Protein AF-A0AAW1SAD8-F1 (afdb_monomer_lite)

Structure (mmCIF, N/CA/C/O backbone):
data_AF-A0AAW1SAD8-F1
#
_entry.id   AF-A0AAW1SAD8-F1
#
loop_
_atom_site.group_PDB
_atom_site.id
_atom_site.type_symbol
_atom_site.label_atom_id
_atom_site.label_alt_id
_atom_site.label_comp_id
_atom_site.label_asym_id
_atom_site.label_entity_id
_atom_site.label_seq_id
_atom_site.pdbx_PDB_ins_code
_atom_site.Cartn_x
_atom_site.Cartn_y
_atom_site.Cartn_z
_atom_site.occupancy
_atom_site.B_iso_or_equiv
_atom_site.auth_seq_id
_atom_site.auth_comp_id
_atom_site.auth_asym_id
_atom_site.auth_atom_id
_atom_site.pdbx_PDB_model_num
ATOM 1 N N . MET A 1 1 ? -26.056 -10.628 22.193 1.00 30.88 1 MET A N 1
ATOM 2 C CA . MET A 1 1 ? -26.147 -11.563 21.044 1.00 30.88 1 MET A CA 1
ATOM 3 C C . MET A 1 1 ? -25.636 -10.951 19.722 1.00 30.88 1 MET A C 1
ATOM 5 O O . MET A 1 1 ? -26.151 -11.280 18.670 1.00 30.88 1 MET A O 1
ATOM 9 N N . TYR A 1 2 ? -24.577 -10.122 19.731 1.00 37.31 2 TYR A N 1
ATOM 10 C CA . TYR A 1 2 ? -23.993 -9.522 18.506 1.00 37.31 2 TYR A CA 1
ATOM 11 C C . TYR A 1 2 ? -22.557 -9.992 18.212 1.00 37.31 2 TYR A C 1
ATOM 13 O O . TYR A 1 2 ? -21.923 -9.540 17.266 1.00 37.31 2 TYR A O 1
ATOM 21 N N . THR A 1 3 ? -22.028 -10.928 19.003 1.00 43.91 3 THR A N 1
ATOM 22 C CA . THR A 1 3 ? -20.607 -11.295 18.971 1.00 43.91 3 THR A CA 1
ATOM 23 C C . THR A 1 3 ? -20.252 -12.414 17.978 1.00 43.91 3 THR A C 1
ATOM 25 O O . THR A 1 3 ? -19.082 -12.790 17.888 1.00 43.91 3 THR A O 1
ATOM 28 N N . ALA A 1 4 ? -21.211 -12.936 17.210 1.00 42.19 4 ALA A N 1
ATOM 29 C CA . ALA A 1 4 ? -20.963 -13.994 16.223 1.00 42.19 4 ALA A CA 1
ATOM 30 C C . ALA A 1 4 ? -20.842 -13.467 14.778 1.00 42.19 4 ALA A C 1
ATOM 32 O O . ALA A 1 4 ? -20.019 -13.970 14.022 1.00 42.19 4 ALA A O 1
ATOM 33 N N . GLY A 1 5 ? -21.589 -12.417 14.407 1.00 54.00 5 GLY A N 1
ATOM 34 C CA . GLY A 1 5 ? -21.674 -11.935 13.017 1.00 54.00 5 GLY A CA 1
ATOM 35 C C . GLY A 1 5 ? -20.366 -11.346 12.476 1.00 54.00 5 GLY A C 1
ATOM 36 O O . GLY A 1 5 ? -19.797 -11.862 11.522 1.00 54.00 5 GLY A O 1
ATOM 37 N N . TRP A 1 6 ? -19.846 -10.300 13.117 1.00 55.28 6 TRP A N 1
ATOM 38 C CA . TRP A 1 6 ? -18.574 -9.632 12.791 1.00 55.28 6 TRP A CA 1
ATOM 39 C C . TRP A 1 6 ? -17.354 -10.555 12.586 1.00 55.28 6 TRP A C 1
ATOM 41 O O . TRP A 1 6 ? -16.558 -10.286 11.691 1.00 55.28 6 TRP A O 1
ATOM 51 N N . LYS A 1 7 ? -17.225 -11.665 13.332 1.00 58.41 7 LYS A N 1
ATOM 52 C CA . LYS A 1 7 ? -16.126 -12.636 13.153 1.00 58.41 7 LYS A CA 1
ATOM 53 C C . LYS A 1 7 ? -16.204 -13.363 11.806 1.00 58.41 7 LYS A C 1
ATOM 55 O O . LYS A 1 7 ? -15.176 -13.609 11.184 1.00 58.41 7 LYS A O 1
ATOM 60 N N . GLY A 1 8 ? -17.413 -13.696 11.349 1.00 62.03 8 GLY A N 1
ATOM 61 C CA . GLY A 1 8 ? -17.621 -14.303 10.032 1.00 62.03 8 GLY A CA 1
ATOM 62 C C . GLY A 1 8 ? -17.288 -13.327 8.905 1.00 62.03 8 GLY A C 1
ATOM 63 O O . GLY A 1 8 ? -16.566 -13.674 7.974 1.00 62.03 8 GLY A O 1
ATOM 64 N N . TRP A 1 9 ? -17.727 -12.074 9.044 1.00 64.94 9 TRP A N 1
ATOM 65 C CA . TRP A 1 9 ? -17.427 -11.016 8.078 1.00 64.94 9 TRP A CA 1
ATOM 66 C C . TRP A 1 9 ? -15.926 -10.722 7.979 1.00 64.94 9 TRP A C 1
ATOM 68 O O . TRP A 1 9 ? -15.407 -10.644 6.872 1.00 64.94 9 TRP A O 1
ATOM 78 N N . SER A 1 10 ? -15.195 -10.645 9.096 1.00 66.75 10 SER A N 1
ATOM 79 C CA . SER A 1 10 ? -13.744 -10.405 9.058 1.00 66.75 10 SER A CA 1
ATOM 80 C C . SER A 1 10 ? -12.969 -11.523 8.354 1.00 66.75 10 SER A C 1
ATOM 82 O O . SER A 1 10 ? -12.026 -11.245 7.619 1.00 66.75 10 SER A O 1
ATOM 84 N N . VAL A 1 11 ? -13.375 -12.786 8.537 1.00 70.06 11 VAL A N 1
ATOM 85 C CA . VAL A 1 11 ? -12.726 -13.935 7.879 1.00 70.06 11 VAL A CA 1
ATOM 86 C C . VAL A 1 11 ? -12.979 -13.921 6.373 1.00 70.06 11 VAL A C 1
ATOM 88 O O . VAL A 1 11 ? -12.054 -14.160 5.603 1.00 70.06 11 VAL A O 1
ATOM 91 N N . LEU A 1 12 ? -14.199 -13.594 5.940 1.00 75.00 12 LEU A N 1
ATOM 92 C CA . LEU A 1 12 ? -14.524 -13.479 4.516 1.00 75.00 12 LEU A CA 1
ATOM 93 C C . LEU A 1 12 ? -13.755 -12.336 3.841 1.00 75.00 12 LEU A C 1
ATOM 95 O O . LEU A 1 12 ? -13.255 -12.506 2.731 1.00 75.00 12 LEU A O 1
ATOM 99 N N . LEU A 1 13 ? -13.605 -11.198 4.526 1.00 74.25 13 LEU A N 1
ATOM 100 C CA . LEU A 1 13 ? -12.830 -10.059 4.028 1.00 74.25 13 LEU A CA 1
ATOM 101 C C . LEU A 1 13 ? -11.346 -10.411 3.871 1.00 74.25 13 LEU A C 1
ATOM 103 O O . LEU A 1 13 ? -10.765 -10.120 2.828 1.00 74.25 13 LEU A O 1
ATOM 107 N N . LEU A 1 14 ? -10.769 -11.103 4.861 1.00 75.50 14 LEU A N 1
ATOM 108 C CA . LEU A 1 14 ? -9.399 -11.616 4.802 1.00 75.50 14 LEU A CA 1
ATOM 109 C C . LEU A 1 14 ? -9.216 -12.659 3.694 1.00 75.50 14 LEU A C 1
ATOM 111 O O . LEU A 1 14 ? -8.208 -12.635 2.995 1.00 75.50 14 LEU A O 1
ATOM 115 N N . ALA A 1 15 ? -10.179 -13.566 3.514 1.00 80.25 15 ALA A N 1
ATOM 116 C CA . ALA A 1 15 ? -10.137 -14.560 2.446 1.00 80.25 15 ALA A CA 1
ATOM 117 C C . ALA A 1 15 ? -10.166 -13.890 1.067 1.00 80.25 15 ALA A C 1
ATOM 119 O O . ALA A 1 15 ? -9.387 -14.255 0.191 1.00 80.25 15 ALA A O 1
ATOM 120 N N . GLN A 1 16 ? -11.006 -12.869 0.889 1.00 84.00 16 GLN A N 1
ATOM 121 C CA . GLN A 1 16 ? -11.028 -12.075 -0.334 1.00 84.00 16 GLN A CA 1
ATOM 122 C C . GLN A 1 16 ? -9.697 -11.345 -0.566 1.00 84.00 16 GLN A C 1
ATOM 124 O O . GLN A 1 16 ? -9.182 -11.370 -1.682 1.00 84.00 16 GLN A O 1
ATOM 129 N N . ASP A 1 17 ? -9.124 -10.746 0.482 1.00 83.44 17 ASP A N 1
ATOM 130 C CA . ASP A 1 17 ? -7.815 -10.089 0.415 1.00 83.44 17 ASP A CA 1
ATOM 131 C C . ASP A 1 17 ? -6.710 -11.070 0.013 1.00 83.44 17 ASP A C 1
ATOM 133 O O . ASP A 1 17 ? -5.895 -10.764 -0.858 1.00 83.44 17 ASP A O 1
ATOM 137 N N . ALA A 1 18 ? -6.720 -12.277 0.579 1.00 84.25 18 ALA A N 1
ATOM 138 C CA . ALA A 1 18 ? -5.777 -13.329 0.230 1.00 84.25 18 ALA A CA 1
ATOM 139 C C . ALA A 1 18 ? -5.944 -13.788 -1.225 1.00 84.25 18 ALA A C 1
ATOM 141 O O . ALA A 1 18 ? -4.953 -13.880 -1.947 1.00 84.25 18 ALA A O 1
ATOM 142 N N . VAL A 1 19 ? -7.179 -14.028 -1.680 1.00 88.38 19 VAL A N 1
ATOM 143 C CA . VAL A 1 19 ? -7.463 -14.415 -3.072 1.00 88.38 19 VAL A CA 1
ATOM 144 C C . VAL A 1 19 ? -6.981 -13.340 -4.039 1.00 88.38 19 VAL A C 1
ATOM 146 O O . VAL A 1 19 ? -6.347 -13.672 -5.039 1.00 88.38 19 VAL A O 1
ATOM 149 N N . PHE A 1 20 ? -7.220 -12.062 -3.735 1.00 87.31 20 PHE A N 1
ATOM 150 C CA . PHE A 1 20 ? -6.743 -10.974 -4.578 1.00 87.31 20 PHE A CA 1
ATOM 151 C C . PHE A 1 20 ? -5.215 -10.918 -4.626 1.00 87.31 20 PHE A C 1
ATOM 153 O O . PHE A 1 20 ? -4.653 -10.872 -5.715 1.00 87.31 20 PHE A O 1
ATOM 160 N N . ILE A 1 21 ? -4.528 -10.944 -3.478 1.00 86.75 21 ILE A N 1
ATOM 161 C CA . ILE A 1 21 ? -3.059 -10.873 -3.444 1.00 86.75 21 ILE A CA 1
ATOM 162 C C . ILE A 1 21 ? -2.451 -12.063 -4.184 1.00 86.75 21 ILE A C 1
ATOM 164 O O . ILE A 1 21 ? -1.559 -11.874 -5.004 1.00 86.75 21 ILE A O 1
ATOM 168 N N . LEU A 1 22 ? -2.948 -13.278 -3.939 1.00 88.44 22 LEU A N 1
ATOM 169 C CA . LEU A 1 22 ? -2.476 -14.478 -4.629 1.00 88.44 22 LEU A CA 1
ATOM 170 C C . LEU A 1 22 ? -2.744 -14.394 -6.136 1.00 88.44 22 LEU A C 1
ATOM 172 O O . LEU A 1 22 ? -1.849 -14.686 -6.926 1.00 88.44 22 LEU A O 1
ATOM 176 N N . GLY A 1 23 ? -3.934 -13.950 -6.545 1.00 89.50 23 GLY A N 1
ATOM 177 C CA . GLY A 1 23 ? -4.298 -13.759 -7.950 1.00 89.50 23 GLY A CA 1
ATOM 178 C C . GLY A 1 23 ? -3.441 -12.701 -8.649 1.00 89.50 23 GLY A C 1
ATOM 179 O O . GLY A 1 23 ? -2.904 -12.946 -9.724 1.00 89.50 23 GLY A O 1
ATOM 180 N N . ALA A 1 24 ? -3.242 -11.545 -8.019 1.00 88.31 24 ALA A N 1
ATOM 181 C CA . ALA A 1 24 ? -2.404 -10.473 -8.546 1.00 88.31 24 ALA A CA 1
ATOM 182 C C . ALA A 1 24 ? -0.942 -10.919 -8.666 1.00 88.31 24 ALA A C 1
ATOM 184 O O . ALA A 1 24 ? -0.327 -10.746 -9.713 1.00 88.31 24 ALA A O 1
ATOM 185 N N . THR A 1 25 ? -0.393 -11.553 -7.628 1.00 87.44 25 THR A N 1
ATOM 186 C CA . THR A 1 25 ? 0.990 -12.043 -7.643 1.00 87.44 25 THR A CA 1
ATOM 187 C C . THR A 1 25 ? 1.185 -13.146 -8.681 1.00 87.44 25 THR A C 1
ATOM 189 O O . THR A 1 25 ? 2.169 -13.120 -9.413 1.00 87.44 25 THR A O 1
ATOM 192 N N . THR A 1 26 ? 0.248 -14.092 -8.801 1.00 89.69 26 THR A N 1
ATOM 193 C CA . THR A 1 26 ? 0.319 -15.137 -9.838 1.00 89.69 26 THR A CA 1
ATOM 194 C C . THR A 1 26 ? 0.207 -14.556 -11.241 1.00 89.69 26 THR A C 1
ATOM 196 O O . THR A 1 26 ? 0.983 -14.951 -12.104 1.00 89.69 26 THR A O 1
ATOM 199 N N . PHE A 1 27 ? -0.675 -13.580 -11.465 1.00 90.81 27 PHE A N 1
ATOM 200 C CA . PHE A 1 27 ? -0.769 -12.861 -12.735 1.00 90.81 27 PHE A CA 1
ATOM 201 C C . PHE A 1 27 ? 0.544 -12.149 -13.093 1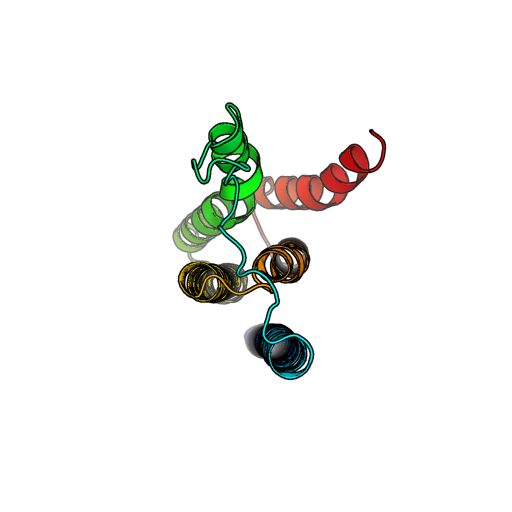.00 90.81 27 PHE A C 1
ATOM 203 O O . PHE A 1 27 ? 1.039 -12.300 -14.208 1.00 90.81 27 PHE A O 1
ATOM 210 N N . LEU A 1 28 ? 1.144 -11.426 -12.142 1.00 89.38 28 LEU A N 1
ATOM 211 C CA . LEU A 1 28 ? 2.407 -10.713 -12.349 1.00 89.38 28 LEU A CA 1
ATOM 212 C C . LEU A 1 28 ? 3.569 -11.674 -12.639 1.00 89.38 28 LEU A C 1
ATOM 214 O O . LEU A 1 28 ? 4.337 -11.438 -13.569 1.00 89.38 28 LEU A O 1
ATOM 218 N N . LEU A 1 29 ? 3.668 -12.780 -11.896 1.00 88.94 29 LEU A N 1
ATOM 219 C CA . LEU A 1 29 ? 4.691 -13.808 -12.115 1.00 88.94 29 LEU A CA 1
ATOM 220 C C . LEU A 1 29 ? 4.491 -14.556 -13.439 1.00 88.94 29 LEU A C 1
ATOM 222 O O . LEU A 1 29 ? 5.461 -14.833 -14.139 1.00 88.94 29 LEU A O 1
ATOM 226 N N . ALA A 1 30 ? 3.247 -14.869 -13.807 1.00 89.25 30 ALA A N 1
ATOM 227 C CA . ALA A 1 30 ? 2.935 -15.495 -15.089 1.00 89.25 30 ALA A CA 1
ATOM 228 C C . ALA A 1 30 ? 3.279 -14.561 -16.255 1.00 89.25 30 ALA A C 1
ATOM 230 O O . ALA A 1 30 ? 3.860 -14.999 -17.246 1.00 89.25 30 ALA A O 1
ATOM 231 N N . GLY A 1 31 ? 2.979 -13.268 -16.111 1.00 86.75 31 GLY A N 1
ATOM 232 C CA . GLY A 1 31 ? 3.355 -12.240 -17.071 1.00 86.75 31 GLY A CA 1
ATOM 233 C C . GLY A 1 31 ? 4.871 -12.087 -17.209 1.00 86.75 31 GLY A C 1
ATOM 234 O O . GLY A 1 31 ? 5.379 -12.016 -18.326 1.00 86.75 31 GLY A O 1
ATOM 235 N N . GLU A 1 32 ? 5.606 -12.097 -16.096 1.00 86.62 32 GLU A N 1
ATOM 236 C CA . GLU A 1 32 ? 7.072 -12.082 -16.096 1.00 86.62 32 GLU A CA 1
ATOM 237 C C . GLU A 1 32 ? 7.645 -13.336 -16.775 1.00 86.62 32 GLU A C 1
ATOM 239 O O . GLU A 1 32 ? 8.529 -13.232 -17.627 1.00 86.62 32 GLU A O 1
ATOM 244 N N . HIS A 1 33 ? 7.111 -14.521 -16.472 1.00 87.06 33 HIS A N 1
ATOM 245 C CA . HIS A 1 33 ? 7.543 -15.774 -17.094 1.00 87.06 33 HIS A CA 1
ATOM 246 C C . HIS A 1 33 ? 7.258 -15.808 -18.602 1.00 87.06 33 HIS A C 1
ATOM 248 O O . HIS A 1 33 ? 8.112 -16.198 -19.399 1.00 87.06 33 HIS A O 1
ATOM 254 N N . TYR A 1 34 ? 6.074 -15.360 -19.020 1.00 86.81 34 TYR A N 1
ATOM 255 C CA . TYR A 1 34 ? 5.720 -15.269 -20.434 1.00 86.81 34 TYR A CA 1
ATOM 256 C C . TYR A 1 34 ? 6.597 -14.246 -21.170 1.00 86.81 34 TYR A C 1
ATOM 258 O O . TYR A 1 34 ? 7.141 -14.546 -22.229 1.00 86.81 34 TYR A O 1
ATOM 266 N N . GLY A 1 35 ? 6.797 -13.061 -20.585 1.00 82.19 35 GLY A N 1
ATOM 267 C CA . GLY A 1 35 ? 7.636 -12.016 -21.171 1.00 82.19 35 GLY A CA 1
ATOM 268 C C . GLY A 1 35 ? 9.094 -12.448 -21.324 1.00 82.19 35 GLY A C 1
ATOM 269 O O . GLY A 1 35 ? 9.678 -12.262 -22.387 1.00 82.19 35 GLY A O 1
ATOM 270 N N . THR A 1 36 ? 9.666 -13.091 -20.305 1.00 80.88 36 THR A N 1
ATOM 271 C CA . THR A 1 36 ? 11.059 -13.571 -20.340 1.00 80.88 36 THR A CA 1
ATOM 272 C C . THR A 1 36 ? 11.268 -14.763 -21.274 1.00 80.88 36 THR A C 1
ATOM 274 O O . THR A 1 36 ? 12.324 -14.863 -21.896 1.00 80.88 36 THR A O 1
ATOM 277 N N . SER A 1 37 ? 10.276 -15.649 -21.417 1.00 83.69 37 SER A N 1
ATOM 278 C CA . SER A 1 37 ? 10.361 -16.806 -22.323 1.00 83.69 37 SER A CA 1
ATOM 279 C C . SER A 1 37 ? 10.183 -16.434 -23.798 1.00 83.69 37 SER A C 1
ATOM 281 O O . SER A 1 37 ? 10.898 -16.964 -24.645 1.00 83.69 37 SER A O 1
ATOM 283 N N . GLN A 1 38 ? 9.266 -15.516 -24.116 1.00 82.81 38 GLN A N 1
ATOM 284 C CA . GLN A 1 38 ? 8.999 -15.071 -25.492 1.00 82.81 38 GLN A CA 1
ATOM 285 C C . GLN A 1 38 ? 9.982 -13.991 -25.960 1.00 82.81 38 GLN A C 1
ATOM 287 O O . GLN A 1 38 ? 10.340 -13.932 -27.137 1.00 82.81 38 GLN A O 1
ATOM 292 N N . HIS A 1 39 ? 10.436 -13.136 -25.042 1.00 80.19 39 HIS A N 1
ATOM 293 C CA . HIS A 1 39 ? 11.304 -12.001 -25.338 1.00 80.19 39 HIS A CA 1
ATOM 294 C C . HIS A 1 39 ? 12.492 -11.954 -24.364 1.00 80.19 39 HIS A C 1
ATOM 296 O O . HIS A 1 39 ? 12.578 -11.054 -23.529 1.00 80.19 39 HIS A O 1
ATOM 302 N N . PRO A 1 40 ? 13.466 -12.875 -24.491 1.00 74.88 40 PRO A N 1
ATOM 303 C CA . PRO A 1 40 ? 14.641 -12.918 -23.615 1.00 74.88 40 PRO A CA 1
ATOM 304 C C . PRO A 1 40 ? 15.555 -11.686 -23.740 1.00 74.88 40 PRO A C 1
ATOM 306 O O . PRO A 1 40 ? 16.426 -11.488 -22.901 1.00 74.88 40 PRO A O 1
ATOM 309 N N . GLN A 1 41 ? 15.362 -10.852 -24.769 1.00 75.38 41 GLN A N 1
ATOM 310 C CA . GLN A 1 41 ? 16.051 -9.566 -24.935 1.00 75.38 41 GLN A CA 1
ATOM 311 C C . GLN A 1 41 ? 15.222 -8.357 -24.479 1.00 75.38 41 GLN A C 1
ATOM 313 O O . GLN A 1 41 ? 15.609 -7.220 -24.744 1.00 75.38 41 GLN A O 1
ATOM 318 N N . ALA A 1 42 ? 14.073 -8.572 -23.828 1.00 70.00 42 ALA A N 1
ATOM 319 C CA . ALA A 1 42 ? 13.312 -7.478 -23.242 1.00 70.00 42 ALA A CA 1
ATOM 320 C C . ALA A 1 42 ? 14.209 -6.697 -22.274 1.00 70.00 42 ALA A C 1
ATOM 322 O O . ALA A 1 42 ? 14.834 -7.270 -21.381 1.00 70.00 42 ALA A O 1
ATOM 323 N N . VAL A 1 43 ? 14.290 -5.384 -22.482 1.00 71.38 43 VAL A N 1
ATOM 324 C CA . VAL A 1 43 ? 15.117 -4.502 -21.660 1.00 71.38 43 VAL A CA 1
ATOM 325 C C . VAL A 1 43 ? 14.560 -4.516 -20.239 1.00 71.38 43 VAL A C 1
ATOM 327 O O . VAL A 1 43 ? 13.383 -4.213 -20.028 1.00 71.38 43 VAL A O 1
ATOM 330 N N . SER A 1 44 ? 15.400 -4.888 -19.270 1.00 76.62 44 SER A N 1
ATOM 331 C CA . SER A 1 44 ? 15.056 -4.800 -17.851 1.00 76.62 44 SER A CA 1
ATOM 332 C C . SER A 1 44 ? 14.615 -3.385 -17.517 1.00 76.62 44 SER A C 1
ATOM 334 O O . SER A 1 44 ? 15.225 -2.412 -17.963 1.00 76.62 44 SER A O 1
ATOM 336 N N . TYR A 1 45 ? 13.558 -3.264 -16.720 1.00 76.44 45 TYR A N 1
ATOM 337 C CA . TYR A 1 45 ? 13.061 -1.954 -16.339 1.00 76.44 45 TYR A CA 1
ATOM 338 C C . TYR A 1 45 ? 14.133 -1.238 -15.496 1.00 76.44 45 TYR A C 1
ATOM 340 O O . TYR A 1 45 ? 14.499 -1.757 -14.437 1.00 76.44 45 TYR A O 1
ATOM 348 N N . PRO A 1 46 ? 14.647 -0.070 -15.931 1.00 72.94 46 PRO A N 1
ATOM 349 C CA . PRO A 1 46 ? 15.785 0.585 -15.279 1.00 72.94 46 PRO A CA 1
ATOM 350 C C . PRO A 1 46 ? 15.436 1.145 -13.893 1.00 72.94 46 PRO A C 1
ATOM 352 O O . PRO A 1 46 ? 16.324 1.443 -13.100 1.00 72.94 46 PRO A O 1
ATOM 355 N N . GLY A 1 47 ? 14.145 1.247 -13.577 1.00 74.50 47 GLY A N 1
ATOM 356 C CA . GLY A 1 47 ? 13.638 1.810 -12.335 1.00 74.50 47 GLY A CA 1
ATOM 357 C C . GLY A 1 47 ? 12.748 3.026 -12.597 1.00 74.50 47 GLY A C 1
ATOM 358 O O . GLY A 1 47 ? 12.786 3.617 -13.675 1.00 74.50 47 GLY A O 1
ATOM 359 N N . PRO A 1 48 ? 11.889 3.399 -11.633 1.00 73.00 48 PRO A N 1
ATOM 360 C CA . PRO A 1 48 ? 11.085 4.606 -11.756 1.00 73.00 48 PRO A CA 1
ATOM 361 C C . PRO A 1 48 ? 11.974 5.845 -11.774 1.00 73.00 48 PRO A C 1
ATOM 363 O O . PRO A 1 48 ? 12.912 5.943 -10.984 1.00 73.00 48 PRO A O 1
ATOM 366 N N . PHE A 1 49 ? 11.613 6.804 -12.627 1.00 76.88 49 PHE A N 1
ATOM 367 C CA . PHE A 1 49 ? 12.291 8.098 -12.736 1.00 76.88 49 PHE A CA 1
ATOM 368 C C . PHE A 1 49 ? 13.765 7.999 -13.154 1.00 76.88 49 PHE A C 1
ATOM 370 O O . PHE A 1 49 ? 14.568 8.843 -12.765 1.00 76.88 49 PHE A O 1
ATOM 377 N N . VAL A 1 50 ? 14.122 6.963 -13.915 1.00 77.25 50 VAL A N 1
ATOM 378 C CA . VAL A 1 50 ? 15.436 6.851 -14.550 1.00 77.25 50 VAL A CA 1
ATOM 379 C C . VAL A 1 50 ? 15.344 7.433 -15.957 1.00 77.25 50 VAL A C 1
ATOM 381 O O . VAL A 1 50 ? 14.574 6.935 -16.778 1.00 77.25 50 VAL A O 1
ATOM 384 N N . ASP A 1 51 ? 16.094 8.506 -16.204 1.00 71.62 51 ASP A N 1
ATOM 385 C CA . ASP A 1 51 ? 16.185 9.142 -17.521 1.00 71.62 51 ASP A CA 1
ATOM 386 C C . ASP A 1 51 ? 17.019 8.294 -18.496 1.00 71.62 51 ASP A C 1
ATOM 388 O O . ASP A 1 51 ? 17.715 7.355 -18.103 1.00 71.62 51 ASP A O 1
ATOM 392 N N . THR A 1 52 ? 16.982 8.653 -19.783 1.00 69.06 52 THR A N 1
ATOM 393 C CA . THR A 1 52 ? 17.748 8.007 -20.869 1.00 69.06 52 THR A CA 1
ATOM 394 C C . THR A 1 52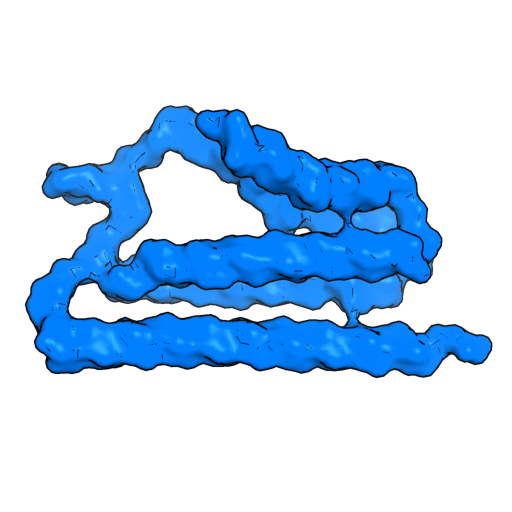 ? 19.247 7.887 -20.558 1.00 69.06 52 THR A C 1
ATOM 396 O O . THR A 1 52 ? 19.899 6.948 -21.009 1.00 69.06 52 THR A O 1
ATOM 399 N N . ASP A 1 53 ? 19.773 8.790 -19.726 1.00 75.06 53 ASP A N 1
ATOM 400 C CA . ASP A 1 53 ? 21.175 8.835 -19.297 1.00 75.06 53 ASP A CA 1
ATOM 401 C C . ASP A 1 53 ? 21.470 7.946 -18.070 1.00 75.06 53 ASP A C 1
ATOM 403 O O . ASP A 1 53 ? 22.551 8.012 -17.491 1.00 75.06 53 ASP A O 1
ATOM 407 N N . SER A 1 54 ? 20.522 7.098 -17.652 1.00 72.12 54 SER A N 1
ATOM 408 C CA . SER A 1 54 ? 20.597 6.239 -16.455 1.00 72.12 54 SER A CA 1
ATOM 409 C C . SER A 1 54 ? 20.667 6.984 -15.113 1.00 72.12 54 SER A C 1
ATOM 411 O O . SER A 1 54 ? 20.857 6.363 -14.065 1.00 72.12 54 SER A O 1
ATOM 413 N N . GLU A 1 55 ? 20.466 8.303 -15.104 1.00 77.44 55 GLU A N 1
ATOM 414 C CA . GLU A 1 55 ? 20.350 9.074 -13.868 1.00 77.44 55 GLU A CA 1
ATOM 415 C C . GLU A 1 55 ? 18.936 8.976 -13.290 1.00 77.44 55 GLU A C 1
ATOM 417 O O . GLU A 1 55 ? 17.941 9.186 -13.983 1.00 77.44 55 GLU A O 1
ATOM 422 N N . THR A 1 56 ? 18.837 8.688 -11.990 1.00 76.19 56 THR A N 1
ATOM 423 C CA . THR A 1 56 ? 17.553 8.732 -11.279 1.00 76.19 56 THR A CA 1
ATOM 424 C C . THR A 1 56 ? 17.232 10.175 -10.900 1.00 76.19 56 THR A C 1
ATOM 426 O O . THR A 1 56 ? 17.891 10.747 -10.030 1.00 76.19 56 THR A O 1
ATOM 429 N N . ARG A 1 57 ? 16.205 10.767 -11.514 1.00 79.00 57 ARG A N 1
ATOM 430 C CA . ARG A 1 57 ? 15.772 12.146 -11.251 1.00 79.00 57 ARG A CA 1
ATOM 431 C C . ARG A 1 57 ? 14.332 12.181 -10.772 1.00 79.00 57 ARG A C 1
ATOM 433 O O . ARG A 1 57 ? 13.386 12.083 -11.544 1.00 79.00 57 ARG A O 1
ATOM 440 N N . LEU A 1 58 ? 14.162 12.357 -9.465 1.00 80.50 58 LEU A N 1
ATOM 441 C CA . LEU A 1 58 ? 12.837 12.526 -8.877 1.00 80.50 58 LEU A CA 1
ATOM 442 C C . LEU A 1 58 ? 12.208 13.852 -9.344 1.00 80.50 58 LEU A C 1
ATOM 444 O O . LEU A 1 58 ? 12.857 14.896 -9.237 1.00 80.50 58 LEU A O 1
ATOM 448 N N . PRO A 1 59 ? 10.941 13.850 -9.796 1.00 83.88 59 PRO A N 1
ATOM 449 C CA . PRO A 1 59 ? 10.228 15.084 -10.104 1.00 83.88 59 PRO A CA 1
ATOM 450 C C . PRO A 1 59 ? 10.180 16.014 -8.885 1.00 83.88 59 PRO A C 1
ATOM 452 O O . PRO A 1 59 ? 9.950 15.556 -7.764 1.00 83.88 59 PRO A O 1
ATOM 455 N N . ALA A 1 60 ? 10.321 17.325 -9.104 1.00 82.25 60 ALA A N 1
ATOM 456 C CA . ALA A 1 60 ? 10.425 18.336 -8.040 1.00 82.25 60 ALA A CA 1
ATOM 457 C C . ALA A 1 60 ? 9.264 18.313 -7.018 1.00 82.25 60 ALA A C 1
ATOM 459 O O . ALA A 1 60 ? 9.439 18.704 -5.866 1.00 82.25 60 ALA A O 1
ATOM 460 N N . TYR A 1 61 ? 8.092 17.809 -7.416 1.00 80.56 61 TYR A N 1
ATOM 461 C CA . TYR A 1 61 ? 6.894 17.715 -6.573 1.00 80.56 61 TYR A CA 1
ATOM 462 C C . TYR A 1 61 ? 6.530 16.285 -6.169 1.00 80.56 61 TYR A C 1
ATOM 464 O O . TYR A 1 61 ? 5.504 16.078 -5.526 1.00 80.56 61 TYR A O 1
ATOM 472 N N . PHE A 1 62 ? 7.348 15.287 -6.510 1.00 80.62 62 PHE A N 1
ATOM 473 C CA . PHE A 1 62 ? 7.030 13.890 -6.217 1.00 80.62 62 PHE A CA 1
ATOM 474 C C . PHE A 1 62 ? 6.959 13.624 -4.711 1.00 80.62 62 PHE A C 1
ATOM 476 O O . PHE A 1 62 ? 6.016 12.997 -4.241 1.00 80.62 62 PHE A O 1
ATOM 483 N N . LEU A 1 63 ? 7.904 14.159 -3.933 1.00 81.88 63 LEU A N 1
ATOM 484 C CA . LEU A 1 63 ? 7.864 14.033 -2.472 1.00 81.88 63 LEU A CA 1
ATOM 485 C C . LEU A 1 63 ? 6.633 14.722 -1.878 1.00 81.88 63 LEU A C 1
ATOM 487 O O . LEU A 1 63 ? 5.995 14.168 -0.987 1.00 81.88 63 LEU A O 1
ATOM 491 N N . TRP A 1 64 ? 6.258 15.887 -2.413 1.00 74.56 64 TRP A N 1
ATOM 492 C CA . TRP A 1 64 ? 5.033 16.572 -2.010 1.00 74.56 64 TRP A CA 1
ATOM 493 C C . TRP A 1 64 ? 3.796 15.734 -2.310 1.00 74.56 64 TRP A C 1
ATOM 495 O O . TRP A 1 64 ? 2.979 15.547 -1.417 1.00 74.56 64 TRP A O 1
ATOM 505 N N . TYR A 1 65 ? 3.698 15.160 -3.509 1.00 77.81 65 TYR A N 1
ATOM 506 C CA . TYR A 1 65 ? 2.633 14.229 -3.876 1.00 77.81 65 TYR A CA 1
ATOM 507 C C . TYR A 1 65 ? 2.576 13.015 -2.937 1.00 77.81 65 TYR A C 1
ATOM 509 O O . TYR A 1 65 ? 1.501 12.640 -2.470 1.00 77.81 65 TYR A O 1
ATOM 517 N N . VAL A 1 66 ? 3.723 12.415 -2.603 1.00 74.69 66 VAL A N 1
ATOM 518 C CA . VAL A 1 66 ? 3.768 11.281 -1.672 1.00 74.69 66 VAL A CA 1
ATOM 519 C C . VAL A 1 66 ? 3.232 11.690 -0.301 1.00 74.69 66 VAL A C 1
ATOM 521 O O . VAL A 1 66 ? 2.420 10.967 0.267 1.00 74.69 66 VAL A O 1
ATOM 524 N N . VAL A 1 67 ? 3.633 12.851 0.217 1.00 74.31 67 VAL A N 1
ATOM 525 C CA . VAL A 1 67 ? 3.218 13.329 1.544 1.00 74.31 67 VAL A CA 1
ATOM 526 C C . VAL A 1 67 ? 1.746 13.750 1.586 1.00 74.31 67 VAL A C 1
ATOM 528 O O . VAL A 1 67 ? 1.097 13.535 2.607 1.00 74.31 67 VAL A O 1
ATOM 531 N N . THR A 1 68 ? 1.201 14.333 0.516 1.00 72.44 68 THR A N 1
ATOM 532 C CA . THR A 1 68 ? -0.156 14.911 0.528 1.00 72.44 68 THR A CA 1
ATOM 533 C C . THR A 1 68 ? -1.230 13.998 -0.053 1.00 72.44 68 THR A C 1
ATOM 535 O O . THR A 1 68 ? -2.363 14.040 0.416 1.00 72.44 68 THR A O 1
ATOM 538 N N . ALA A 1 69 ? -0.902 13.168 -1.044 1.00 71.31 69 ALA A N 1
ATOM 539 C CA . ALA A 1 69 ? -1.883 12.362 -1.770 1.00 71.31 69 ALA A CA 1
ATOM 540 C C . ALA A 1 69 ? -1.771 10.865 -1.464 1.00 71.31 69 ALA A C 1
ATOM 542 O O . ALA A 1 69 ? -2.792 10.197 -1.321 1.00 71.31 69 ALA A O 1
ATOM 543 N N . TRP A 1 70 ? -0.555 10.324 -1.336 1.00 76.25 70 TRP A N 1
ATOM 544 C CA . TRP A 1 70 ? -0.363 8.881 -1.143 1.00 76.25 70 TRP A CA 1
ATOM 545 C C . TRP A 1 70 ? -0.317 8.468 0.334 1.00 76.25 70 TRP A C 1
ATOM 547 O O . TRP A 1 70 ? -1.077 7.602 0.766 1.00 76.25 70 TRP A O 1
ATOM 557 N N . ALA A 1 71 ? 0.553 9.094 1.129 1.00 75.44 71 ALA A N 1
ATOM 558 C CA . ALA A 1 71 ? 0.797 8.724 2.521 1.00 75.44 71 ALA A CA 1
ATOM 559 C C . ALA A 1 71 ? -0.437 8.891 3.425 1.00 75.44 71 ALA A C 1
ATOM 561 O O . ALA A 1 71 ? -0.641 8.024 4.287 1.00 75.44 71 ALA A O 1
ATOM 562 N N . PRO A 1 72 ? -1.289 9.926 3.250 1.00 76.75 72 PRO A N 1
ATOM 563 C CA . PRO A 1 72 ? -2.459 10.086 4.097 1.00 76.75 72 PRO A CA 1
ATOM 564 C C . PRO A 1 72 ? -3.447 8.913 4.001 1.00 76.75 72 PRO A C 1
ATOM 566 O O . PRO A 1 72 ? -3.678 8.285 5.039 1.00 76.75 72 PRO A O 1
ATOM 569 N N . PRO A 1 73 ? -3.992 8.549 2.818 1.00 71.31 73 PRO A N 1
ATOM 570 C CA . PRO A 1 73 ? -4.920 7.421 2.701 1.00 71.31 73 PRO A CA 1
ATOM 571 C C . PRO A 1 73 ? -4.243 6.057 2.895 1.00 71.31 73 PRO A C 1
ATOM 573 O O . PRO A 1 73 ? -4.889 5.110 3.343 1.00 71.31 73 PRO A O 1
ATOM 576 N N . ALA A 1 74 ? -2.945 5.936 2.591 1.00 73.00 74 ALA A N 1
ATOM 577 C CA . ALA A 1 74 ? -2.227 4.675 2.741 1.00 73.00 74 ALA A CA 1
ATOM 578 C C . ALA A 1 74 ? -1.919 4.338 4.208 1.00 73.00 74 ALA A C 1
ATOM 580 O O . ALA A 1 74 ? -2.124 3.204 4.624 1.00 73.00 74 ALA A O 1
ATOM 581 N N . VAL A 1 75 ? -1.428 5.289 5.009 1.00 79.06 75 VAL A N 1
ATOM 582 C CA . VAL A 1 75 ? -0.856 4.972 6.332 1.00 79.06 75 VAL A CA 1
ATOM 583 C C . VAL A 1 75 ? -1.384 5.879 7.435 1.00 79.06 75 VAL A C 1
ATOM 585 O O . VAL A 1 75 ? -1.818 5.381 8.473 1.00 79.06 75 VAL A O 1
ATOM 588 N N . VAL A 1 76 ? -1.371 7.200 7.239 1.00 79.44 76 VAL A N 1
ATOM 589 C CA . VAL A 1 76 ? -1.644 8.154 8.333 1.00 79.44 76 VAL A CA 1
ATOM 590 C C . VAL A 1 76 ? -3.070 8.002 8.859 1.00 79.44 76 VAL A C 1
ATOM 592 O O . VAL A 1 76 ? -3.275 7.873 10.064 1.00 79.44 76 VAL A O 1
ATOM 595 N N . ILE A 1 77 ? -4.050 7.968 7.958 1.00 76.75 77 ILE A N 1
ATOM 596 C CA . ILE A 1 77 ? -5.470 7.839 8.294 1.00 76.75 77 ILE A CA 1
ATOM 597 C C . ILE A 1 77 ? -5.781 6.503 8.992 1.00 76.75 77 ILE A C 1
ATOM 599 O O . ILE A 1 77 ? -6.360 6.537 10.081 1.00 76.75 77 ILE A O 1
ATOM 603 N N . PRO A 1 78 ? -5.397 5.333 8.443 1.00 75.12 78 PRO A N 1
ATOM 604 C CA . PRO A 1 78 ? -5.673 4.058 9.098 1.00 75.12 78 PRO A CA 1
ATOM 605 C C . PRO A 1 78 ? -4.989 3.943 10.463 1.00 75.12 78 PRO A C 1
ATOM 607 O O . PRO A 1 78 ? -5.620 3.497 11.420 1.00 75.12 78 PRO A O 1
ATOM 610 N N . CYS A 1 79 ? -3.743 4.405 10.602 1.00 80.88 79 CYS A N 1
ATOM 611 C CA . CYS A 1 79 ? -3.049 4.408 11.891 1.00 80.88 79 CYS A CA 1
ATOM 612 C C . CYS A 1 79 ? -3.735 5.324 12.918 1.00 80.88 79 CYS A C 1
ATOM 614 O O . CYS A 1 79 ? -3.952 4.910 14.058 1.00 80.88 79 CYS A O 1
ATOM 616 N N . ALA A 1 80 ? -4.133 6.538 12.522 1.00 79.12 80 ALA A N 1
ATOM 617 C CA . ALA A 1 80 ? -4.879 7.449 13.390 1.00 79.12 80 ALA A CA 1
ATOM 618 C C . ALA A 1 80 ? -6.236 6.855 13.808 1.00 79.12 80 ALA A C 1
ATOM 620 O O . ALA A 1 80 ? -6.615 6.938 14.978 1.00 79.12 80 ALA A O 1
ATOM 621 N N . GLY A 1 81 ? -6.932 6.189 12.880 1.00 74.94 81 GLY A N 1
ATOM 622 C CA . GLY A 1 81 ? -8.176 5.471 13.152 1.00 74.94 81 GLY A CA 1
ATOM 623 C C . GLY A 1 81 ? -7.995 4.339 14.166 1.00 74.94 81 GLY A C 1
ATOM 624 O O . GLY A 1 81 ? -8.790 4.225 15.098 1.00 74.94 81 GLY A O 1
ATOM 625 N N . ILE A 1 82 ? -6.920 3.549 14.052 1.00 79.56 82 ILE A N 1
ATOM 626 C CA . ILE A 1 82 ? -6.595 2.480 15.012 1.00 79.56 82 ILE A CA 1
ATOM 627 C C . ILE A 1 82 ? -6.350 3.055 16.408 1.00 79.56 82 ILE A C 1
ATOM 629 O O . ILE A 1 82 ? -6.942 2.571 17.372 1.00 79.56 82 ILE A O 1
ATOM 633 N N . ILE A 1 83 ? -5.509 4.089 16.523 1.00 82.31 83 ILE A N 1
ATOM 634 C CA . ILE A 1 83 ? -5.173 4.719 17.810 1.00 82.31 83 ILE A CA 1
ATOM 635 C C . ILE A 1 83 ? -6.434 5.284 18.466 1.00 82.31 83 ILE A C 1
ATOM 637 O O . ILE A 1 83 ? -6.672 5.070 19.658 1.00 82.31 83 ILE A O 1
ATOM 641 N N . TRP A 1 84 ? -7.278 5.959 17.684 1.00 78.75 84 TRP A N 1
ATOM 642 C CA . TRP A 1 84 ? -8.527 6.522 18.177 1.00 78.75 84 TRP A CA 1
ATOM 643 C C . TRP A 1 84 ? -9.481 5.430 18.680 1.00 78.75 84 TRP A C 1
ATOM 645 O O . TRP A 1 84 ? -9.947 5.502 19.819 1.00 78.75 84 TRP A O 1
ATOM 655 N N . LEU A 1 85 ? -9.715 4.379 17.889 1.00 74.69 85 LEU A N 1
ATOM 656 C CA . LEU A 1 85 ? -10.587 3.259 18.261 1.00 74.69 85 LEU A CA 1
ATOM 657 C C . LEU A 1 85 ? -10.069 2.517 19.497 1.00 74.69 85 LEU A C 1
ATOM 659 O O . LEU A 1 85 ? -10.846 2.183 20.395 1.00 74.69 85 LEU A O 1
ATOM 663 N N . ALA A 1 86 ? -8.755 2.306 19.584 1.00 78.56 86 ALA A N 1
ATOM 664 C CA . ALA A 1 86 ? -8.122 1.711 20.753 1.00 78.56 86 ALA A CA 1
ATOM 665 C C . ALA A 1 86 ? -8.344 2.571 22.008 1.00 78.56 86 ALA A C 1
ATOM 667 O O . ALA A 1 86 ? -8.749 2.041 23.043 1.00 78.56 86 ALA A O 1
ATOM 668 N N . SER A 1 87 ? -8.190 3.899 21.906 1.00 79.44 87 SER A N 1
ATOM 669 C CA . SER A 1 87 ? -8.415 4.830 23.025 1.00 79.44 87 SER A CA 1
ATOM 670 C C . SER A 1 87 ? -9.865 4.855 23.536 1.00 79.44 87 SER A C 1
ATOM 672 O O . SER A 1 87 ? -10.112 5.209 24.687 1.00 79.44 87 SER A O 1
ATOM 674 N N . LYS A 1 88 ? -10.832 4.449 22.702 1.00 78.50 88 LYS A N 1
ATOM 675 C CA . LYS A 1 88 ? -12.264 4.368 23.036 1.00 78.50 88 LYS A CA 1
ATOM 676 C C . LYS A 1 88 ? -12.707 2.978 23.505 1.00 78.50 88 LYS A C 1
ATOM 678 O O . LYS A 1 88 ? -13.903 2.729 23.626 1.00 78.50 88 LYS A O 1
ATOM 683 N N . GLY A 1 89 ? -11.767 2.063 23.753 1.00 75.69 89 GLY A N 1
ATOM 684 C CA . GLY A 1 89 ? -12.066 0.685 24.157 1.00 75.69 89 GLY A CA 1
ATOM 685 C C . GLY A 1 89 ? -12.619 -0.187 23.023 1.00 75.69 89 GLY A C 1
ATOM 686 O O . GLY A 1 89 ? -13.091 -1.293 23.265 1.00 75.69 89 GLY A O 1
ATOM 687 N N . GLN A 1 90 ? -12.536 0.276 21.773 1.00 74.12 90 GLN A N 1
ATOM 688 C CA . GLN A 1 90 ? -13.003 -0.425 20.575 1.00 74.12 90 GLN A CA 1
ATOM 689 C C . GLN A 1 90 ? -11.843 -1.105 19.826 1.00 74.12 90 GLN A C 1
ATOM 691 O O . GLN A 1 90 ? -11.835 -1.189 18.598 1.00 74.12 90 GLN A O 1
ATOM 696 N N . ALA A 1 91 ? -10.853 -1.629 20.555 1.00 73.19 91 ALA A N 1
ATOM 697 C CA . ALA A 1 91 ? -9.676 -2.281 19.970 1.00 73.19 91 ALA A CA 1
ATOM 698 C C . ALA A 1 91 ? -10.038 -3.466 19.051 1.00 73.19 91 ALA A C 1
ATOM 700 O O . ALA A 1 91 ? -9.406 -3.670 18.017 1.00 73.19 91 ALA A O 1
ATOM 701 N N . ALA A 1 92 ? -11.104 -4.206 19.377 1.00 68.75 92 ALA A N 1
ATOM 702 C CA . ALA A 1 92 ? -11.608 -5.293 18.535 1.00 68.75 92 ALA A CA 1
ATOM 703 C C . ALA A 1 92 ? -12.127 -4.800 17.171 1.00 68.75 92 ALA A C 1
ATOM 705 O O . ALA A 1 92 ? -12.007 -5.510 16.177 1.00 68.75 92 ALA A O 1
ATOM 706 N N . LEU A 1 93 ? -12.667 -3.577 17.113 1.00 67.81 93 LEU A N 1
ATOM 707 C CA . LEU A 1 93 ? -13.129 -2.958 15.873 1.00 67.81 93 LEU A CA 1
ATOM 708 C C . LEU A 1 93 ? -11.944 -2.575 14.985 1.00 67.81 93 LEU A C 1
ATOM 710 O O . LEU A 1 93 ? -11.921 -2.926 13.811 1.00 67.81 93 LEU A O 1
ATOM 714 N N . ALA A 1 94 ? -10.932 -1.931 15.575 1.00 68.69 94 ALA A N 1
ATOM 715 C CA . ALA A 1 94 ? -9.690 -1.581 14.888 1.00 68.69 94 ALA A CA 1
ATOM 716 C C . ALA A 1 94 ? -8.995 -2.820 14.303 1.00 68.69 94 ALA A C 1
ATOM 718 O O . ALA A 1 94 ? -8.527 -2.797 13.163 1.00 68.69 94 ALA A O 1
ATOM 719 N N . ALA A 1 95 ? -8.983 -3.916 15.067 1.00 69.38 95 ALA A N 1
ATOM 720 C CA . ALA A 1 95 ? -8.402 -5.182 14.645 1.00 69.38 95 ALA A CA 1
ATOM 721 C C . ALA A 1 95 ? -9.172 -5.870 13.513 1.00 69.38 95 ALA A C 1
ATOM 723 O O . ALA A 1 95 ? -8.566 -6.579 12.716 1.00 69.38 95 ALA A O 1
ATOM 724 N N . ALA A 1 96 ? -10.484 -5.659 13.420 1.00 66.50 96 ALA A N 1
ATOM 725 C CA . ALA A 1 96 ? -11.309 -6.272 12.386 1.00 66.50 96 ALA A CA 1
ATOM 726 C C . ALA A 1 96 ? -11.288 -5.505 11.054 1.00 66.50 96 ALA A C 1
ATOM 728 O O . ALA A 1 96 ? -11.531 -6.112 10.014 1.00 66.50 96 ALA A O 1
ATOM 729 N N . THR A 1 97 ? -11.025 -4.193 11.070 1.00 68.75 97 THR A N 1
ATOM 730 C CA . THR A 1 97 ? -11.186 -3.334 9.882 1.00 68.75 97 THR A CA 1
ATOM 731 C C . THR A 1 97 ? -9.873 -2.736 9.380 1.00 68.75 97 THR A C 1
ATOM 733 O O . THR A 1 97 ? -9.538 -2.901 8.211 1.00 68.75 97 THR A O 1
ATOM 736 N N . LEU A 1 98 ? -9.096 -2.082 10.248 1.00 73.25 98 LEU A N 1
ATOM 737 C CA . LEU A 1 98 ? -7.934 -1.281 9.842 1.00 73.25 98 LEU A CA 1
ATOM 738 C C . LEU A 1 98 ? -6.611 -2.059 9.891 1.00 73.25 98 LEU A C 1
ATOM 740 O O . LEU A 1 98 ? -5.741 -1.842 9.049 1.00 73.25 98 LEU A O 1
ATOM 744 N N . ILE A 1 99 ? -6.457 -2.995 10.834 1.00 76.12 99 ILE A N 1
ATOM 745 C CA . ILE A 1 99 ? -5.260 -3.854 10.899 1.00 76.12 99 ILE A CA 1
ATOM 746 C C . ILE A 1 99 ? -5.106 -4.730 9.638 1.00 76.12 99 ILE A C 1
ATOM 748 O O . ILE A 1 99 ? -4.004 -4.760 9.086 1.00 76.12 99 ILE A O 1
ATOM 752 N N . PRO A 1 100 ? -6.160 -5.398 9.121 1.00 75.25 100 PRO A N 1
ATOM 753 C CA . PRO A 1 100 ? -6.060 -6.183 7.890 1.00 75.25 100 PRO A CA 1
ATOM 754 C C . PRO A 1 100 ? -5.623 -5.342 6.689 1.00 75.25 100 PRO A C 1
ATOM 756 O O . PRO A 1 100 ? -4.768 -5.772 5.921 1.00 75.25 100 PRO A O 1
ATOM 759 N N . TYR A 1 101 ? -6.142 -4.116 6.569 1.00 78.69 101 TYR A N 1
ATOM 760 C CA . TYR A 1 101 ? -5.736 -3.183 5.520 1.00 78.69 101 TYR A CA 1
ATOM 761 C C . TYR A 1 101 ? -4.230 -2.880 5.571 1.00 78.69 101 TYR A C 1
ATOM 763 O O . TYR A 1 101 ? -3.547 -3.012 4.557 1.00 78.69 101 TYR A O 1
ATOM 771 N N . LEU A 1 102 ? -3.686 -2.552 6.751 1.00 81.31 102 LEU A N 1
ATOM 772 C CA . LEU A 1 102 ? -2.252 -2.279 6.906 1.00 81.31 102 LEU A CA 1
ATOM 773 C C . LEU A 1 102 ? -1.384 -3.509 6.604 1.00 81.31 102 LEU A C 1
ATOM 775 O O . LEU A 1 102 ? -0.350 -3.384 5.952 1.00 81.31 102 LEU A O 1
ATOM 779 N N . MET A 1 103 ? -1.806 -4.701 7.031 1.00 82.19 103 MET A N 1
ATOM 780 C CA . MET A 1 103 ? -1.089 -5.948 6.736 1.00 82.19 103 MET A CA 1
ATOM 781 C C . MET A 1 103 ? -1.004 -6.211 5.229 1.00 82.19 103 MET A C 1
ATOM 783 O O . MET A 1 103 ? 0.060 -6.554 4.709 1.00 82.19 103 MET A O 1
ATOM 787 N N . VAL A 1 104 ? -2.113 -6.012 4.515 1.00 82.44 104 VAL A N 1
ATOM 788 C CA . VAL A 1 104 ? -2.167 -6.167 3.058 1.00 82.44 104 VAL A CA 1
ATOM 789 C C . VAL A 1 104 ? -1.326 -5.099 2.362 1.00 82.44 104 VAL A C 1
ATOM 791 O O . VAL A 1 104 ? -0.583 -5.420 1.435 1.00 82.44 104 VAL A O 1
ATOM 794 N N . LEU A 1 105 ? -1.368 -3.854 2.839 1.00 84.31 105 LEU A N 1
ATOM 795 C CA . LEU A 1 105 ? -0.539 -2.774 2.311 1.00 84.31 105 LEU A CA 1
ATOM 796 C C . LEU A 1 105 ? 0.955 -3.117 2.393 1.00 84.31 105 LEU A C 1
ATOM 798 O O . LEU A 1 105 ? 1.669 -2.953 1.404 1.00 84.31 105 LEU A O 1
ATOM 802 N N . ILE A 1 106 ? 1.419 -3.645 3.531 1.00 85.00 106 ILE A N 1
ATOM 803 C CA . ILE A 1 106 ? 2.812 -4.085 3.701 1.00 85.00 106 ILE A CA 1
ATOM 804 C C . ILE A 1 106 ? 3.161 -5.167 2.675 1.00 85.00 106 ILE A C 1
ATOM 806 O O . ILE A 1 106 ? 4.179 -5.053 1.995 1.00 85.00 106 ILE A O 1
ATOM 810 N N . ALA A 1 107 ? 2.315 -6.188 2.517 1.00 85.00 107 ALA A N 1
ATOM 811 C CA . ALA A 1 107 ? 2.554 -7.263 1.554 1.00 85.00 107 ALA A CA 1
ATOM 812 C C . ALA A 1 107 ? 2.666 -6.740 0.107 1.00 85.00 107 ALA A C 1
ATOM 814 O O . ALA A 1 107 ? 3.531 -7.178 -0.655 1.00 85.00 107 ALA A O 1
ATOM 815 N N . GLN A 1 108 ? 1.838 -5.762 -0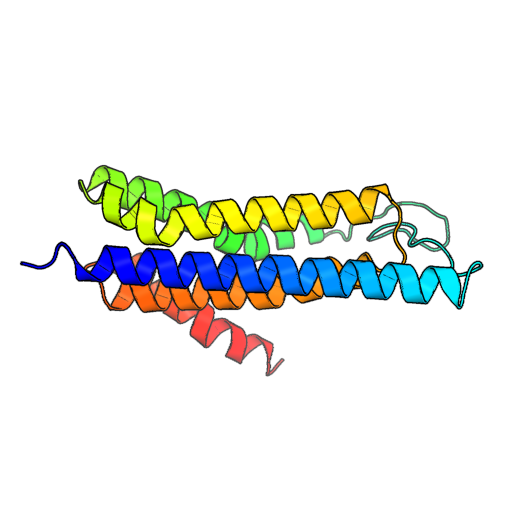.264 1.00 85.56 108 GLN A N 1
ATOM 816 C CA . GLN A 1 108 ? 1.885 -5.136 -1.586 1.00 85.56 108 GLN A CA 1
ATOM 817 C C . GLN A 1 108 ? 3.155 -4.302 -1.785 1.00 85.56 108 GLN A C 1
ATOM 819 O O . GLN A 1 108 ? 3.805 -4.433 -2.817 1.00 85.56 108 GLN A O 1
ATOM 824 N N . VAL A 1 109 ? 3.544 -3.488 -0.797 1.00 85.38 109 VAL A N 1
ATOM 825 C CA . VAL A 1 109 ? 4.779 -2.682 -0.859 1.00 85.38 109 VAL A CA 1
ATOM 826 C C . VAL A 1 109 ? 6.016 -3.580 -0.941 1.00 85.38 109 VAL A C 1
ATOM 828 O O . VAL A 1 109 ? 6.922 -3.315 -1.726 1.00 85.38 109 VAL A O 1
ATOM 831 N N . LEU A 1 110 ? 6.046 -4.684 -0.189 1.00 87.62 110 LEU A N 1
ATOM 832 C CA . LEU A 1 110 ? 7.123 -5.672 -0.281 1.00 87.62 110 LEU A CA 1
ATOM 833 C C . LEU A 1 110 ? 7.188 -6.322 -1.666 1.00 87.62 110 LEU A C 1
ATOM 835 O O . LEU A 1 110 ? 8.281 -6.555 -2.180 1.00 87.62 110 LEU A O 1
ATOM 839 N N . THR A 1 111 ? 6.036 -6.595 -2.281 1.00 85.19 111 THR A N 1
ATOM 840 C CA . THR A 1 111 ? 5.989 -7.163 -3.633 1.00 85.19 111 THR A CA 1
ATOM 841 C C . THR A 1 111 ? 6.485 -6.154 -4.669 1.00 85.19 111 THR A C 1
ATOM 843 O O . THR A 1 111 ? 7.332 -6.498 -5.490 1.00 85.19 111 THR A O 1
ATOM 846 N N . GLU A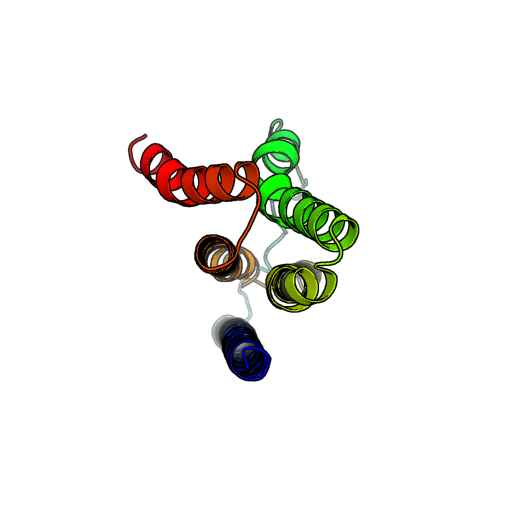 1 112 ? 6.055 -4.892 -4.588 1.00 86.12 112 GLU A N 1
ATOM 847 C CA . GLU A 1 112 ? 6.570 -3.801 -5.429 1.00 86.12 112 GLU A CA 1
ATOM 848 C C . GLU A 1 112 ? 8.093 -3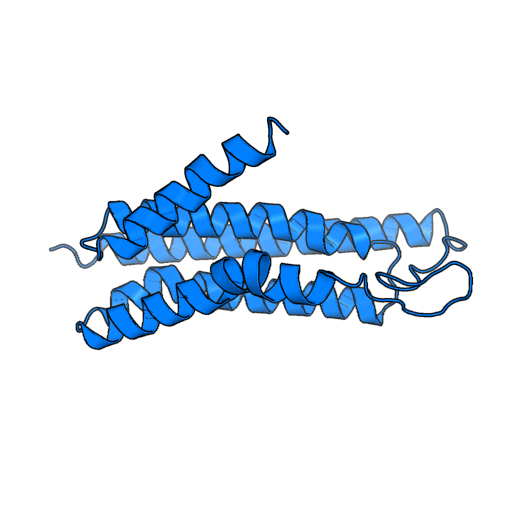.660 -5.316 1.00 86.12 112 GLU A C 1
ATOM 850 O O . GLU A 1 112 ? 8.787 -3.583 -6.331 1.00 86.12 112 GLU A O 1
ATOM 855 N N . GLU A 1 113 ? 8.629 -3.681 -4.096 1.00 85.12 113 GLU A N 1
ATOM 856 C CA . GLU A 1 113 ? 10.067 -3.575 -3.848 1.00 85.12 113 GLU A CA 1
ATOM 857 C C . GLU A 1 113 ? 10.829 -4.817 -4.340 1.00 85.12 113 GLU A C 1
ATOM 859 O O . GLU A 1 113 ? 11.938 -4.704 -4.863 1.00 85.12 113 GLU A O 1
ATOM 864 N N . CYS A 1 114 ? 10.230 -6.008 -4.247 1.00 85.75 114 CYS A N 1
ATOM 865 C CA . CYS A 1 114 ? 10.821 -7.237 -4.773 1.00 85.75 114 CYS A CA 1
ATOM 866 C C . CYS A 1 114 ? 10.966 -7.187 -6.300 1.00 85.75 114 CYS A C 1
ATOM 868 O O . CYS A 1 114 ? 12.057 -7.425 -6.821 1.00 85.75 114 CYS A O 1
ATOM 870 N N . PHE A 1 115 ? 9.899 -6.812 -7.015 1.00 83.62 115 PHE A N 1
ATOM 871 C CA . PHE A 1 115 ? 9.942 -6.644 -8.471 1.00 83.62 115 PHE A CA 1
ATOM 872 C C . PHE A 1 115 ? 10.896 -5.511 -8.878 1.00 83.62 115 PHE A C 1
ATOM 874 O O . PHE A 1 115 ? 11.569 -5.621 -9.904 1.00 83.62 115 PHE A O 1
ATOM 881 N N . LYS A 1 116 ? 11.008 -4.457 -8.054 1.00 82.75 116 LYS A N 1
ATOM 882 C CA . LYS A 1 116 ? 11.914 -3.325 -8.299 1.00 82.75 116 LYS A CA 1
ATOM 883 C C . LYS A 1 116 ? 13.365 -3.774 -8.270 1.00 82.75 116 LYS A C 1
ATOM 885 O O . LYS A 1 116 ? 14.122 -3.486 -9.185 1.00 82.75 116 LYS A O 1
ATOM 890 N N . ARG A 1 117 ? 13.742 -4.509 -7.220 1.00 83.62 117 ARG A N 1
ATOM 891 C CA . ARG A 1 117 ? 15.111 -5.009 -7.012 1.00 83.62 117 ARG A CA 1
ATOM 892 C C . ARG A 1 117 ? 15.545 -6.008 -8.071 1.00 83.62 117 ARG A C 1
ATOM 894 O O . ARG A 1 117 ? 16.733 -6.127 -8.337 1.00 83.62 117 ARG A O 1
ATOM 901 N N . ARG A 1 118 ? 14.590 -6.729 -8.656 1.00 82.25 118 ARG A N 1
ATOM 902 C CA . ARG A 1 118 ? 14.834 -7.645 -9.774 1.00 82.25 118 ARG A CA 1
ATOM 903 C C . ARG A 1 118 ? 14.905 -6.933 -11.126 1.00 82.25 118 ARG A C 1
ATOM 905 O O . ARG A 1 118 ? 15.116 -7.607 -12.127 1.00 82.25 118 ARG A O 1
ATOM 912 N N . CYS A 1 119 ? 14.706 -5.611 -11.162 1.00 78.69 119 CYS A N 1
ATOM 913 C CA . CYS A 1 119 ? 14.572 -4.821 -12.387 1.00 78.69 119 CYS A CA 1
ATOM 914 C C . CYS A 1 119 ? 13.583 -5.464 -13.372 1.00 78.69 119 CYS A C 1
ATOM 916 O O . CYS A 1 119 ? 13.805 -5.482 -14.584 1.00 78.69 119 CYS A O 1
ATOM 918 N N . SER A 1 120 ? 12.509 -6.053 -12.831 1.00 79.31 120 SER A N 1
ATOM 919 C CA . SER A 1 120 ? 11.574 -6.843 -13.622 1.00 79.31 120 SER A CA 1
ATOM 920 C C . SER A 1 120 ? 10.914 -5.950 -14.675 1.00 79.31 120 SER A C 1
ATOM 922 O O . SER A 1 120 ? 10.419 -4.876 -14.319 1.00 79.31 120 SER A O 1
ATOM 924 N N . PRO A 1 121 ? 10.827 -6.377 -15.948 1.00 79.31 121 PRO A N 1
ATOM 925 C CA . PRO A 1 121 ? 10.094 -5.644 -16.981 1.00 79.31 121 PRO A CA 1
ATOM 926 C C . PRO A 1 121 ? 8.627 -5.391 -16.602 1.00 79.31 121 PRO A C 1
ATOM 928 O O . PRO A 1 121 ? 8.024 -4.422 -17.052 1.00 79.31 121 PRO A O 1
ATOM 931 N N . MET A 1 122 ? 8.063 -6.244 -15.738 1.00 82.69 122 MET A N 1
ATOM 932 C CA . MET A 1 122 ? 6.692 -6.129 -15.238 1.00 82.69 122 MET A CA 1
ATOM 933 C C . MET A 1 122 ? 6.530 -5.131 -14.090 1.00 82.69 122 MET A C 1
ATOM 935 O O . MET A 1 122 ? 5.398 -4.853 -13.695 1.00 82.69 122 MET A O 1
ATOM 939 N N . TRP A 1 123 ? 7.620 -4.564 -13.556 1.00 85.19 123 TRP A N 1
ATOM 940 C CA . TRP A 1 123 ? 7.565 -3.652 -12.413 1.00 85.19 123 TRP A CA 1
ATOM 941 C C . TRP A 1 123 ? 6.548 -2.509 -12.557 1.00 85.19 123 TRP A C 1
ATOM 943 O O . TRP A 1 123 ? 5.810 -2.301 -11.598 1.00 85.19 123 TRP A O 1
ATOM 953 N N . PRO A 1 124 ? 6.420 -1.804 -13.704 1.00 82.44 124 PRO A N 1
ATOM 954 C CA . PRO A 1 124 ? 5.459 -0.703 -13.847 1.00 82.44 124 PRO A CA 1
ATOM 955 C C . PRO A 1 124 ? 4.000 -1.127 -13.655 1.00 82.44 124 PRO A C 1
ATOM 957 O O . PRO A 1 124 ? 3.174 -0.329 -13.215 1.00 82.44 124 PRO A O 1
ATOM 960 N N . GLN A 1 125 ? 3.688 -2.389 -13.951 1.00 84.75 125 GLN A N 1
ATOM 961 C CA . GLN A 1 125 ? 2.342 -2.940 -13.833 1.00 84.75 125 GLN A CA 1
ATOM 962 C C . GLN A 1 125 ? 1.980 -3.259 -12.376 1.00 84.75 125 GLN A C 1
ATOM 964 O O . GLN A 1 125 ? 0.813 -3.177 -11.992 1.00 84.75 125 GLN A O 1
ATOM 969 N N . VAL A 1 126 ? 2.975 -3.588 -11.546 1.00 85.00 126 VAL A N 1
ATOM 970 C CA . VAL A 1 126 ? 2.798 -3.966 -10.135 1.00 85.00 126 VAL A CA 1
ATOM 971 C C . VAL A 1 126 ? 2.073 -2.882 -9.318 1.00 85.00 126 VAL A C 1
ATOM 973 O O . VAL A 1 126 ? 1.020 -3.189 -8.750 1.00 85.00 126 VAL A O 1
ATOM 976 N N . PRO A 1 127 ? 2.539 -1.613 -9.268 1.00 81.50 127 PRO A N 1
ATOM 977 C CA . PRO A 1 127 ? 1.852 -0.577 -8.509 1.00 81.50 127 PRO A CA 1
ATOM 978 C C . PRO A 1 127 ? 0.478 -0.252 -9.101 1.00 81.50 127 PRO A C 1
ATOM 980 O O . PRO A 1 127 ? -0.425 0.071 -8.339 1.00 81.50 127 PRO A O 1
ATOM 983 N N . MET A 1 128 ? 0.267 -0.378 -10.419 1.00 82.06 128 MET A N 1
ATOM 984 C CA . MET A 1 128 ? -1.051 -0.131 -11.024 1.00 82.06 128 MET A CA 1
ATOM 985 C C . MET A 1 128 ? -2.097 -1.146 -10.546 1.00 82.06 128 MET A C 1
ATOM 987 O O . MET A 1 128 ? -3.192 -0.757 -10.136 1.00 82.06 128 MET A O 1
ATOM 991 N N . VAL A 1 129 ? -1.745 -2.436 -10.537 1.00 85.50 129 VAL A N 1
ATOM 992 C CA . VAL A 1 129 ? -2.633 -3.511 -10.067 1.00 85.50 129 VAL A CA 1
ATOM 993 C C . VAL A 1 129 ? -2.951 -3.345 -8.579 1.00 85.50 129 VAL A C 1
ATOM 995 O O . VAL A 1 129 ? -4.112 -3.451 -8.176 1.00 85.50 129 VAL A O 1
ATOM 998 N N . TYR A 1 130 ? -1.948 -3.035 -7.752 1.00 84.50 130 TYR A N 1
ATOM 999 C CA . TYR A 1 130 ? -2.171 -2.858 -6.318 1.00 84.50 130 TYR A CA 1
ATOM 1000 C C . TYR A 1 130 ? -2.868 -1.544 -5.961 1.00 84.50 130 TYR A C 1
ATOM 1002 O O . TYR A 1 130 ? -3.642 -1.527 -5.006 1.00 84.50 130 TYR A O 1
ATOM 1010 N N . MET A 1 131 ? -2.672 -0.460 -6.717 1.00 79.75 131 MET A N 1
ATOM 1011 C CA . MET A 1 131 ? -3.312 0.830 -6.440 1.00 79.75 131 MET A CA 1
ATOM 1012 C C . MET A 1 131 ? -4.839 0.745 -6.534 1.00 79.75 131 MET A C 1
ATOM 1014 O O . MET A 1 131 ? -5.534 1.226 -5.637 1.00 79.75 131 MET A O 1
ATOM 1018 N N . ALA A 1 132 ? -5.367 0.069 -7.560 1.00 78.00 132 ALA A N 1
ATOM 1019 C CA . ALA A 1 132 ? -6.807 -0.156 -7.698 1.00 78.00 132 ALA A CA 1
ATOM 1020 C C . ALA A 1 132 ? -7.381 -0.916 -6.488 1.00 78.00 132 ALA A C 1
ATOM 1022 O O . ALA A 1 132 ? -8.447 -0.576 -5.969 1.00 78.00 132 ALA A O 1
ATOM 1023 N N . TYR A 1 133 ? -6.638 -1.905 -5.987 1.00 81.62 133 TYR A N 1
ATOM 1024 C CA . TYR A 1 133 ? -7.065 -2.682 -4.830 1.00 81.62 133 TYR A CA 1
ATOM 1025 C C . TYR A 1 133 ? -6.976 -1.913 -3.517 1.00 81.62 133 TYR A C 1
ATOM 1027 O O . TYR A 1 133 ? -7.902 -1.984 -2.715 1.00 81.62 133 TYR A O 1
ATOM 1035 N N . ARG A 1 134 ? -5.908 -1.135 -3.306 1.00 78.81 134 ARG A N 1
ATOM 1036 C CA . ARG A 1 134 ? -5.767 -0.249 -2.139 1.00 78.81 134 ARG A CA 1
ATOM 1037 C C . ARG A 1 134 ? -6.951 0.700 -2.038 1.00 78.81 134 ARG A C 1
ATOM 1039 O O . ARG A 1 134 ? -7.530 0.845 -0.965 1.00 78.81 134 ARG A O 1
ATOM 1046 N N . PHE A 1 135 ? -7.348 1.288 -3.166 1.00 74.81 135 PHE A N 1
ATOM 1047 C CA . PHE A 1 135 ? -8.503 2.174 -3.220 1.00 74.81 135 PHE A CA 1
ATOM 1048 C C . PHE A 1 135 ? -9.800 1.434 -2.884 1.00 74.81 135 PHE A C 1
ATOM 1050 O O . PHE A 1 135 ? -10.576 1.891 -2.048 1.00 74.81 135 PHE A O 1
ATOM 1057 N N . TRP A 1 136 ? -10.004 0.243 -3.451 1.00 78.69 136 TRP A N 1
ATOM 1058 C CA . TRP A 1 136 ? -11.168 -0.582 -3.136 1.00 78.69 136 TRP A CA 1
ATOM 1059 C C . TRP A 1 136 ? -11.221 -1.003 -1.656 1.00 78.69 136 TRP A C 1
ATOM 1061 O O . TRP A 1 136 ? -12.273 -0.914 -1.024 1.00 78.69 136 TRP A O 1
ATOM 1071 N N . GLN A 1 137 ? -10.094 -1.404 -1.062 1.00 74.12 137 GLN A N 1
ATOM 1072 C CA . GLN A 1 137 ? -10.022 -1.758 0.356 1.00 74.12 137 GLN A CA 1
ATOM 1073 C C . GLN A 1 137 ? -10.266 -0.553 1.266 1.00 74.12 137 GLN A C 1
ATOM 1075 O O . GLN A 1 137 ? -10.897 -0.710 2.314 1.00 74.12 137 GLN A O 1
ATOM 1080 N N . LEU A 1 138 ? -9.807 0.637 0.871 1.00 70.88 138 LEU A N 1
ATOM 1081 C CA . LEU A 1 138 ? -10.074 1.879 1.588 1.00 70.88 138 LEU A CA 1
ATOM 1082 C C . LEU A 1 138 ? -11.568 2.215 1.540 1.00 70.88 138 LEU A C 1
ATOM 1084 O O . LEU A 1 138 ? -12.181 2.394 2.589 1.00 70.88 138 LEU A O 1
ATOM 1088 N N . LEU A 1 139 ? -12.184 2.180 0.352 1.00 71.94 139 LEU A N 1
ATOM 1089 C CA . LEU A 1 139 ? -13.627 2.375 0.177 1.00 71.94 139 LEU A CA 1
ATOM 1090 C C . LEU A 1 139 ? -14.448 1.369 0.988 1.00 71.94 139 LEU A C 1
ATOM 1092 O O . LEU A 1 139 ? -15.410 1.742 1.654 1.00 71.94 139 LEU A O 1
ATOM 1096 N N . ARG A 1 140 ? -14.047 0.096 0.988 1.00 74.75 140 ARG A N 1
ATOM 1097 C CA . ARG A 1 140 ? -14.689 -0.958 1.780 1.00 74.75 140 ARG A CA 1
ATOM 1098 C C . ARG A 1 140 ? -14.552 -0.710 3.278 1.00 74.75 140 ARG A C 1
ATOM 1100 O O . ARG A 1 140 ? -15.527 -0.866 4.006 1.00 74.75 140 ARG A O 1
ATOM 1107 N N . SER A 1 141 ? -13.365 -0.321 3.739 1.00 67.12 141 SER A N 1
ATOM 1108 C CA . SER A 1 141 ? -13.106 0.007 5.148 1.00 67.12 141 SER A CA 1
ATOM 1109 C C . SER A 1 141 ? -13.947 1.203 5.598 1.00 67.12 141 SER A C 1
ATOM 1111 O O . SER A 1 141 ? -14.522 1.184 6.684 1.00 67.12 141 SER A O 1
ATOM 1113 N N . CYS A 1 142 ? -14.100 2.194 4.722 1.00 65.00 142 CYS A N 1
ATOM 1114 C CA . CYS A 1 142 ? -14.986 3.334 4.899 1.00 65.00 142 CYS A CA 1
ATOM 1115 C C . CYS A 1 142 ? -16.474 2.936 4.912 1.00 65.00 142 CYS A C 1
ATOM 1117 O O . CYS A 1 142 ? -17.220 3.358 5.791 1.00 65.00 142 CYS A O 1
ATOM 1119 N N . TRP A 1 143 ? -16.925 2.069 4.010 1.00 65.69 143 TRP A N 1
ATOM 1120 C CA . TRP A 1 143 ? -18.300 1.563 4.028 1.00 65.69 143 TRP A CA 1
ATOM 1121 C C . TRP A 1 143 ? -18.604 0.776 5.310 1.00 65.69 143 TRP A C 1
ATOM 1123 O O . TRP A 1 143 ? -19.585 1.051 5.998 1.00 65.69 143 TRP A O 1
ATOM 1133 N N . LEU A 1 144 ? -17.713 -0.140 5.701 1.00 64.19 144 LEU A N 1
ATOM 1134 C CA . LEU A 1 144 ? -17.797 -0.854 6.978 1.00 64.19 144 LEU A CA 1
ATOM 1135 C C . LEU A 1 144 ? -17.831 0.117 8.164 1.00 64.19 144 LEU A C 1
ATOM 1137 O O . LEU A 1 144 ? -18.538 -0.146 9.132 1.00 64.19 144 LEU A O 1
ATOM 1141 N N . SER A 1 145 ? -17.124 1.249 8.076 1.00 58.66 145 SER A N 1
ATOM 1142 C CA . SER A 1 145 ? -17.157 2.278 9.117 1.00 58.66 145 SER A CA 1
ATOM 1143 C C . SER A 1 145 ? -18.512 2.970 9.260 1.00 58.66 145 SER A C 1
ATOM 1145 O O . SER A 1 145 ? -18.875 3.273 10.384 1.00 58.66 145 SER A O 1
ATOM 1147 N N . THR A 1 146 ? -19.299 3.138 8.190 1.00 61.53 146 THR A N 1
ATOM 1148 C CA . THR A 1 146 ? -20.666 3.705 8.282 1.00 61.53 146 THR A CA 1
ATOM 1149 C C . THR A 1 146 ? -21.692 2.750 8.898 1.00 61.53 146 THR A C 1
ATOM 1151 O O . THR A 1 146 ? -22.710 3.180 9.432 1.00 61.53 146 THR A O 1
ATOM 1154 N N . LEU A 1 147 ? -21.425 1.441 8.858 1.00 61.31 147 LEU A N 1
ATOM 1155 C CA . LEU A 1 147 ? -22.275 0.414 9.471 1.00 61.31 147 LEU A CA 1
ATOM 1156 C C . LEU A 1 147 ? -21.988 0.225 10.971 1.00 61.31 147 LEU A C 1
ATOM 1158 O O . LEU A 1 147 ? -22.668 -0.551 11.645 1.00 61.31 147 LEU A O 1
ATOM 1162 N N . LEU A 1 148 ? -20.967 0.904 11.495 1.00 60.03 148 LEU A N 1
ATOM 1163 C CA . LEU A 1 148 ? -20.491 0.809 12.869 1.00 60.03 148 LEU A CA 1
ATOM 1164 C C . LEU A 1 148 ? -20.501 2.214 13.498 1.00 60.03 148 LEU A C 1
ATOM 1166 O O . LEU A 1 148 ? -20.284 3.192 12.795 1.00 60.03 148 LEU A O 1
ATOM 1170 N N . PRO A 1 149 ? -20.739 2.368 14.812 1.00 56.47 149 PRO A N 1
ATOM 1171 C CA . PRO A 1 149 ? -20.694 3.681 15.454 1.00 56.47 149 PRO A CA 1
ATOM 1172 C C . PRO A 1 149 ? -19.252 4.216 15.452 1.00 56.47 149 PRO A C 1
ATOM 1174 O O . PRO A 1 149 ? -18.444 3.857 16.311 1.00 56.47 149 PRO A O 1
ATOM 1177 N N . MET A 1 150 ? -18.933 5.046 14.459 1.00 59.28 150 MET A N 1
ATOM 1178 C CA . MET A 1 150 ? -17.622 5.647 14.213 1.00 59.28 150 MET A CA 1
ATOM 1179 C C . MET A 1 150 ? -17.678 7.181 14.329 1.00 59.28 150 MET A C 1
ATOM 1181 O O . MET A 1 150 ? -18.755 7.774 14.323 1.00 59.28 150 MET A O 1
ATOM 1185 N N . PRO A 1 151 ? -16.525 7.853 14.498 1.00 59.56 151 PRO A N 1
ATOM 1186 C CA . PRO A 1 151 ? -16.471 9.301 14.620 1.00 59.56 151 PRO A CA 1
ATOM 1187 C C . PRO A 1 151 ? -16.622 9.986 13.257 1.00 59.56 151 PRO A C 1
ATOM 1189 O O . PRO A 1 151 ? -16.064 9.551 12.253 1.00 59.56 151 PRO A O 1
ATOM 1192 N N . THR A 1 152 ? -17.295 11.133 13.254 1.00 63.41 152 THR A N 1
ATOM 1193 C CA . THR A 1 152 ? -17.723 11.894 12.066 1.00 63.41 152 THR A CA 1
ATOM 1194 C C . THR A 1 152 ? -16.577 12.303 11.125 1.00 63.41 152 THR A C 1
ATOM 1196 O O . THR A 1 152 ? -16.781 12.519 9.935 1.00 63.41 152 THR A O 1
ATOM 1199 N N . TRP A 1 153 ? -15.337 12.384 11.621 1.00 64.00 153 TRP A N 1
ATOM 1200 C CA . TRP A 1 153 ? -14.167 12.692 10.787 1.00 64.00 153 TRP A CA 1
ATOM 1201 C C . TRP A 1 153 ? -13.746 11.517 9.883 1.00 64.00 153 TRP A C 1
ATOM 1203 O O . TRP A 1 153 ? -13.234 11.750 8.788 1.00 64.00 153 TRP A O 1
ATOM 1213 N N . LEU A 1 154 ? -14.000 10.265 10.293 1.00 61.94 154 LEU A N 1
ATOM 1214 C CA . LEU A 1 154 ? -13.806 9.079 9.446 1.00 61.94 154 LEU A CA 1
ATOM 1215 C C . LEU A 1 154 ? -14.895 8.983 8.367 1.00 61.94 154 LEU A C 1
ATOM 1217 O O . LEU A 1 154 ? -14.604 8.598 7.235 1.00 61.94 154 LEU A O 1
ATOM 1221 N N . GLU A 1 155 ? -16.118 9.423 8.677 1.00 61.91 155 GLU A N 1
ATOM 1222 C CA . GLU A 1 155 ? -17.195 9.569 7.688 1.00 61.91 155 GLU A CA 1
ATOM 1223 C C . GLU A 1 155 ? -16.842 10.634 6.639 1.00 61.91 155 GLU A C 1
ATOM 1225 O O . GLU A 1 155 ? -16.982 10.397 5.441 1.00 61.91 155 GLU A O 1
ATOM 1230 N N . PHE A 1 156 ? -16.288 11.776 7.050 1.00 59.16 156 PHE A N 1
ATOM 1231 C CA . PHE A 1 156 ? -15.848 12.818 6.116 1.00 59.16 156 PHE A CA 1
ATOM 1232 C C . PHE A 1 156 ? -14.760 12.320 5.150 1.00 59.16 156 PHE A C 1
ATOM 1234 O O . PHE A 1 156 ? -14.764 12.641 3.963 1.00 59.16 156 PHE A O 1
ATOM 1241 N N . LEU A 1 157 ? -13.857 11.467 5.637 1.00 60.41 157 LEU A N 1
ATOM 1242 C CA . LEU A 1 157 ? -12.834 10.817 4.821 1.00 60.41 157 LEU A CA 1
ATOM 1243 C C . LEU A 1 157 ? -13.400 9.794 3.834 1.00 60.41 157 LEU A C 1
ATOM 1245 O O . LEU A 1 157 ? -12.911 9.707 2.706 1.00 60.41 157 LEU A O 1
ATOM 1249 N N . SER A 1 158 ? -14.452 9.067 4.225 1.00 56.94 158 SER A N 1
ATOM 1250 C CA . SER A 1 158 ? -15.182 8.189 3.305 1.00 56.94 158 SER A CA 1
ATOM 1251 C C . SER A 1 158 ? -15.785 8.972 2.142 1.00 56.94 158 SER A C 1
ATOM 1253 O O . SER A 1 158 ? -15.632 8.577 0.987 1.00 56.94 158 SER A O 1
ATOM 1255 N N . LEU A 1 159 ? -16.381 10.129 2.436 1.00 58.91 159 LEU A N 1
ATOM 1256 C CA . LEU A 1 159 ? -16.953 11.023 1.438 1.00 58.91 159 LEU A CA 1
ATOM 1257 C C . LEU A 1 159 ? -15.863 11.631 0.552 1.00 58.91 159 LEU A C 1
ATOM 1259 O O . LEU A 1 159 ? -16.038 11.692 -0.657 1.00 58.91 159 LEU A O 1
ATOM 1263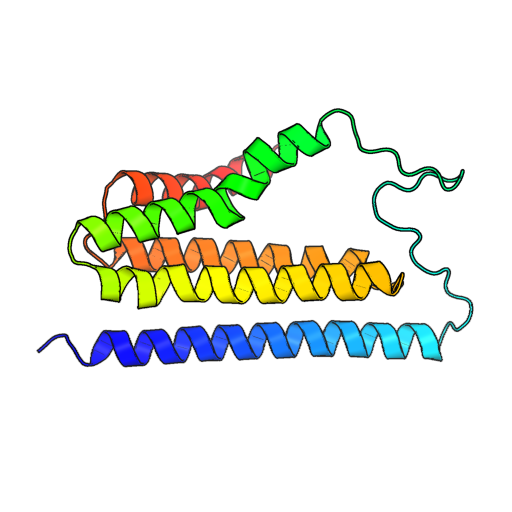 N N . TRP A 1 160 ? -14.708 12.006 1.106 1.00 59.06 160 TRP A N 1
ATOM 1264 C CA . TRP A 1 160 ? -13.592 12.522 0.310 1.00 59.06 160 TRP A CA 1
ATOM 1265 C C . TRP A 1 160 ? -13.013 11.471 -0.648 1.00 59.06 160 TRP A C 1
ATOM 1267 O O . TRP A 1 160 ? -12.735 11.787 -1.800 1.00 59.06 160 TRP A O 1
ATOM 1277 N N . CYS A 1 161 ? -12.901 10.206 -0.232 1.00 56.81 161 CYS A N 1
ATOM 1278 C CA . CYS A 1 161 ? -12.467 9.129 -1.129 1.00 56.81 161 CYS A CA 1
ATOM 1279 C C . CYS A 1 161 ? -13.520 8.818 -2.211 1.00 56.81 161 CYS A C 1
ATOM 1281 O O . CYS A 1 161 ? -13.170 8.605 -3.373 1.00 56.81 161 CYS A O 1
ATOM 1283 N N . LEU A 1 162 ? -14.809 8.836 -1.853 1.00 53.91 162 LEU A N 1
ATOM 1284 C CA . LEU A 1 162 ? -15.923 8.575 -2.773 1.00 53.91 162 LEU A CA 1
ATOM 1285 C C . LEU A 1 162 ? -16.162 9.712 -3.782 1.00 53.91 162 LEU A C 1
ATOM 1287 O O . LEU A 1 162 ? -16.472 9.430 -4.933 1.00 53.91 162 LEU A O 1
ATOM 1291 N N . TYR A 1 163 ? -16.016 10.976 -3.374 1.00 50.50 163 TYR A N 1
ATOM 1292 C CA . TYR A 1 163 ? -16.311 12.153 -4.207 1.00 50.50 163 TYR A CA 1
ATOM 1293 C C . TYR A 1 163 ? -15.065 12.829 -4.797 1.00 50.50 163 TYR A C 1
ATOM 1295 O O . TYR A 1 163 ? -15.158 13.484 -5.834 1.00 50.50 163 TYR A O 1
ATOM 1303 N N . GLY A 1 164 ? -13.890 12.674 -4.182 1.00 48.94 164 GLY A N 1
ATOM 1304 C CA . GLY A 1 164 ? -12.633 13.240 -4.686 1.00 48.94 164 GLY A CA 1
ATOM 1305 C C . GLY A 1 164 ? -12.156 12.586 -5.986 1.00 48.94 164 GLY A C 1
ATOM 1306 O O . GLY A 1 164 ? -11.556 13.251 -6.826 1.00 48.94 164 GLY A O 1
ATOM 1307 N N . SER A 1 165 ? -12.496 11.311 -6.203 1.00 43.88 165 SER A N 1
ATOM 1308 C CA . SER A 1 165 ? -12.230 10.602 -7.465 1.00 43.88 165 SER A CA 1
ATOM 1309 C C . SER A 1 165 ? -13.081 11.120 -8.635 1.00 43.88 165 SER A C 1
ATOM 1311 O O . SER A 1 165 ? -12.628 11.096 -9.776 1.00 43.88 165 SER A O 1
ATOM 1313 N N . SER A 1 166 ? -14.263 11.678 -8.361 1.00 38.03 166 SER A N 1
ATOM 1314 C CA . SER A 1 166 ? -15.152 12.281 -9.365 1.00 38.03 166 SER A CA 1
ATOM 1315 C C . SER A 1 166 ? -14.638 13.623 -9.894 1.00 38.03 166 SER A C 1
ATOM 1317 O O . SER A 1 166 ? -14.924 13.987 -11.030 1.00 38.03 166 SER A O 1
ATOM 1319 N N . ILE A 1 167 ? -13.883 14.366 -9.079 1.00 38.44 167 ILE A N 1
ATOM 1320 C CA . ILE A 1 167 ? -13.372 15.700 -9.433 1.00 38.44 167 ILE A CA 1
ATOM 1321 C C . ILE A 1 167 ? -12.111 15.595 -10.303 1.00 38.44 167 ILE A C 1
ATOM 1323 O O . ILE A 1 167 ? -11.939 16.394 -11.216 1.00 38.44 167 ILE A O 1
ATOM 1327 N N . LEU A 1 168 ? -11.275 14.573 -10.089 1.00 36.94 168 LEU A N 1
ATOM 1328 C CA . LEU A 1 168 ? -10.094 14.302 -10.925 1.00 36.94 168 LEU A CA 1
ATOM 1329 C C . LEU A 1 168 ? -10.426 13.615 -12.261 1.00 36.94 168 LEU A C 1
ATOM 1331 O O . LEU A 1 168 ? -9.584 13.585 -13.149 1.00 36.94 168 LEU A O 1
ATOM 1335 N N . ALA A 1 169 ? -11.636 13.071 -12.423 1.00 34.84 169 ALA A N 1
ATOM 1336 C CA . ALA A 1 169 ? -12.099 12.486 -13.685 1.00 34.84 169 ALA A CA 1
ATOM 1337 C C . ALA A 1 169 ? -12.695 13.525 -14.664 1.00 34.84 169 ALA A C 1
ATOM 1339 O O . ALA A 1 169 ? -13.074 13.165 -15.777 1.00 34.84 169 ALA A O 1
ATOM 1340 N N . LEU A 1 170 ? -12.805 14.795 -14.249 1.00 34.69 170 LEU A N 1
ATOM 1341 C CA . LEU A 1 170 ? -13.405 15.896 -15.019 1.00 34.69 170 LEU A CA 1
ATOM 1342 C C . LEU A 1 170 ? -12.425 17.047 -15.326 1.00 34.69 170 LEU A C 1
ATOM 1344 O O . LEU A 1 170 ? -12.854 18.076 -15.848 1.00 34.69 170 LEU A O 1
ATOM 1348 N N . SER A 1 171 ? -11.132 16.881 -15.027 1.00 35.25 171 SER A N 1
ATOM 1349 C CA . SER A 1 171 ? -10.048 17.819 -15.372 1.00 35.25 171 SER A CA 1
ATOM 1350 C C . SER A 1 171 ? -9.018 17.152 -16.269 1.00 35.25 171 SER A C 1
ATOM 1352 O O . SER A 1 171 ? -8.628 17.772 -17.278 1.00 35.25 171 SER A O 1
#

Radius of gyration: 18.94 Å; chains: 1; bounding box: 47×35×50 Å

pLDDT: mean 73.27, std 13.03, range [30.88, 90.81]

Sequence (171 aa):
MYTAGWKGWSVLLLAQDAVFILGATTFLLAGEHYGTSQHPQAVSYPGPFVDTDSETRLPAYFLWYVVTAWAPPAVVIPCAGIIWLASKGQAALAAATLIPYLMVLIAQVLTEECFKRRCSPMWPQVPMVYMAYRFWQLLRSCWLSTLLPMPTWLEFLSLWCLYGSSILALS

Organism: NCBI:txid904363

Secondary structure (DSSP, 8-state):
--TTHHHHHHHHHHHHHHHHHHHHHHHHHHHHHHHHHH-TTPPPP--TTB-TTS-B---TTHHHHIIIIIHIIIIIHHHHHHHHHHHTT-HHHHHHHHHHHHHHHHHHHHHHHHHHHTT-TTTTHHHHHHHHHHHHHHHHHHHHHHTS---HHHHHHHHHHHHHHHHHT--

Foldseek 3Di:
DPPPPLVVVLVVVLVVLVCLLVVLLVVLVVVLVVCCVVPVPPDQQLAPCQDPVRDRDDDPCNVVCCVPPPCVLQPVVLVVQCVVCVVVVNNVLNVSQSVSLNVSSVVLVVVLVVCRVVSGPSSVVSCVSVVVVNLVSSLVSLVVQVVDPGDVVSVVVNCCSVCVVVVVVVD